Protein AF-A0A2K0UNG7-F1 (afdb_monomer_lite)

pLDDT: mean 83.13, std 13.85, range [42.72, 98.62]

Sequence (167 aa):
MSNRVSKAKKTSTNNRKSLHILVAAFRNPIMPCSNCVRREMEDSCILDPAKSNRYDPCVKSGFSCDGHGLSVAAARKIVDEKRRLEREEEAAEDELIKLQAESTRIHNEMNTQFTKITRLRRQRRQVEVKGLDMIQRGLSSIDELEKAERNEQSAIENAVIDSSFQD

Radius of gyration: 42.77 Å; chains: 1; bounding box: 74×28×133 Å

Organism: Gib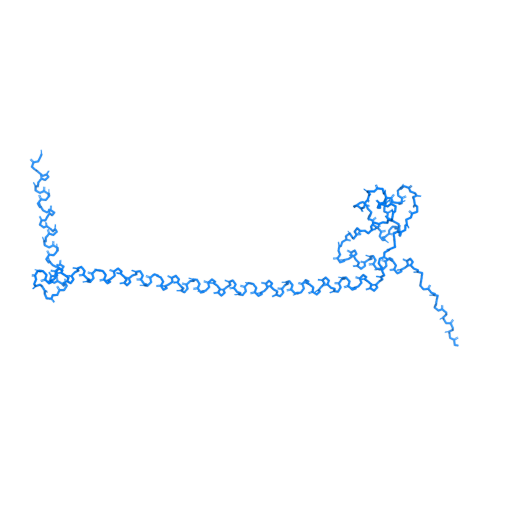berella nygamai (NCBI:txid42673)

Structure (mmCIF, N/CA/C/O backbone):
data_AF-A0A2K0UNG7-F1
#
_entry.id   AF-A0A2K0UNG7-F1
#
loop_
_atom_site.group_PDB
_atom_site.id
_atom_site.type_symbol
_atom_site.label_atom_id
_atom_site.label_alt_id
_atom_site.label_comp_id
_atom_site.label_asym_id
_atom_site.label_entity_id
_atom_site.label_seq_id
_atom_site.pdbx_PDB_ins_code
_atom_site.Cartn_x
_atom_site.Cartn_y
_atom_site.Cartn_z
_atom_site.occupancy
_atom_site.B_iso_or_equiv
_atom_site.auth_seq_id
_atom_site.auth_comp_id
_atom_site.auth_asym_id
_atom_site.auth_atom_id
_atom_site.pdbx_PDB_model_num
ATOM 1 N N . MET A 1 1 ? 7.539 8.021 -65.768 1.00 42.72 1 MET A N 1
ATOM 2 C CA . MET A 1 1 ? 7.593 7.101 -64.610 1.00 42.72 1 MET A CA 1
ATOM 3 C C . MET A 1 1 ? 8.808 7.463 -63.768 1.00 42.72 1 MET A C 1
ATOM 5 O O . MET A 1 1 ? 9.905 7.499 -64.307 1.00 42.72 1 MET A O 1
ATOM 9 N N . SER A 1 2 ? 8.620 7.865 -62.506 1.00 52.53 2 SER A N 1
ATOM 10 C CA . SER A 1 2 ? 9.714 8.373 -61.664 1.00 52.53 2 SER A CA 1
ATOM 11 C C . SER A 1 2 ? 10.423 7.212 -60.962 1.00 52.53 2 SER A C 1
ATOM 13 O O . SER A 1 2 ? 9.947 6.704 -59.950 1.00 52.53 2 SER A O 1
ATOM 15 N N . ASN A 1 3 ? 11.555 6.774 -61.517 1.00 53.50 3 ASN A N 1
ATOM 16 C CA . ASN A 1 3 ? 12.421 5.764 -60.908 1.00 53.50 3 ASN A CA 1
ATOM 17 C C . ASN A 1 3 ? 13.208 6.384 -59.747 1.00 53.50 3 ASN A C 1
ATOM 19 O O . ASN A 1 3 ? 14.378 6.748 -59.878 1.00 53.50 3 ASN A O 1
ATOM 23 N N . ARG A 1 4 ? 12.561 6.530 -58.587 1.00 57.22 4 ARG A N 1
ATOM 24 C CA . ARG A 1 4 ? 13.234 6.969 -57.362 1.00 57.22 4 ARG A CA 1
ATOM 25 C C . ARG A 1 4 ? 13.934 5.780 -56.708 1.00 57.22 4 ARG A C 1
ATOM 27 O O . ARG A 1 4 ? 13.330 5.037 -55.944 1.00 57.22 4 ARG A O 1
ATOM 34 N N . VAL A 1 5 ? 15.226 5.622 -56.984 1.00 61.22 5 VAL A N 1
ATOM 35 C CA . VAL A 1 5 ? 16.072 4.627 -56.309 1.00 61.22 5 VAL A CA 1
ATOM 36 C C . VAL A 1 5 ? 16.265 5.044 -54.848 1.00 61.22 5 VAL A C 1
ATOM 38 O O . VAL A 1 5 ? 16.976 6.004 -54.541 1.00 61.22 5 VAL A O 1
ATOM 41 N N . SER A 1 6 ? 15.622 4.335 -53.921 1.00 64.19 6 SER A N 1
ATOM 42 C CA . SER A 1 6 ? 15.854 4.508 -52.487 1.00 64.19 6 SER A CA 1
ATOM 43 C C . SER A 1 6 ? 17.217 3.923 -52.112 1.00 64.19 6 SER A C 1
ATOM 45 O O . SER A 1 6 ? 17.386 2.707 -52.065 1.00 64.19 6 SER A O 1
ATOM 47 N N . LYS A 1 7 ? 18.198 4.792 -51.840 1.00 66.69 7 LYS A N 1
ATOM 48 C CA . LYS A 1 7 ? 19.519 4.380 -51.339 1.00 66.69 7 LYS A CA 1
ATOM 49 C C . LYS A 1 7 ? 19.374 3.648 -50.000 1.00 66.69 7 LYS A C 1
ATOM 51 O O . LYS A 1 7 ? 18.603 4.076 -49.138 1.00 66.69 7 LYS A O 1
ATOM 56 N N . ALA A 1 8 ? 20.148 2.578 -49.815 1.00 63.84 8 ALA A N 1
ATOM 57 C CA . ALA A 1 8 ? 20.200 1.842 -48.558 1.00 63.84 8 ALA A CA 1
ATOM 58 C C . ALA A 1 8 ? 20.535 2.788 -47.391 1.00 63.84 8 ALA A C 1
ATOM 60 O O . ALA A 1 8 ? 21.440 3.626 -47.479 1.00 63.84 8 ALA A O 1
ATOM 61 N N . LYS A 1 9 ? 19.779 2.684 -46.293 1.00 62.22 9 LYS A N 1
ATOM 62 C CA . LYS A 1 9 ? 20.016 3.500 -45.097 1.00 62.22 9 LYS A CA 1
ATOM 63 C C . LYS A 1 9 ? 21.361 3.105 -44.488 1.00 62.22 9 LYS A C 1
ATOM 65 O O . LYS A 1 9 ? 21.582 1.940 -44.181 1.00 62.22 9 LYS A O 1
ATOM 70 N N . LYS A 1 10 ? 22.242 4.088 -44.286 1.00 69.50 10 LYS A N 1
ATOM 71 C CA . LYS A 1 10 ? 23.550 3.880 -43.650 1.00 69.50 10 LYS A CA 1
ATOM 72 C C . LYS A 1 10 ? 23.363 3.413 -42.202 1.00 69.50 10 LYS A C 1
ATOM 74 O O . LYS A 1 10 ? 22.572 4.009 -41.470 1.00 69.50 10 LYS A O 1
ATOM 79 N N . THR A 1 11 ? 24.149 2.433 -41.762 1.00 66.19 11 THR A N 1
ATOM 80 C CA . THR A 1 11 ? 24.161 1.899 -40.383 1.00 66.19 11 THR A CA 1
ATOM 81 C C . THR A 1 11 ? 24.292 3.006 -39.331 1.00 66.19 11 THR A C 1
ATOM 83 O O . THR A 1 11 ? 23.531 3.049 -38.369 1.00 66.19 11 THR A O 1
ATOM 86 N N . SER A 1 12 ? 25.145 4.002 -39.595 1.00 66.00 12 SER A N 1
ATOM 87 C CA . SER A 1 12 ? 25.306 5.211 -38.769 1.00 66.00 12 SER A CA 1
ATOM 88 C C . SER A 1 12 ? 23.987 5.962 -38.499 1.00 66.00 12 SER A C 1
ATOM 90 O O . SER A 1 12 ? 23.769 6.458 -37.397 1.00 66.00 12 SER A O 1
ATOM 92 N N . THR A 1 13 ? 23.064 6.016 -39.467 1.00 70.88 13 THR A N 1
ATOM 93 C CA . THR A 1 13 ? 21.765 6.687 -39.287 1.00 70.88 13 THR A CA 1
ATOM 94 C C . THR A 1 13 ? 20.836 5.912 -38.353 1.00 70.88 13 THR A C 1
ATOM 96 O O . THR A 1 13 ? 20.084 6.529 -37.600 1.00 70.88 13 THR A O 1
ATOM 99 N N . ASN A 1 14 ? 20.874 4.578 -38.387 1.00 71.06 14 ASN A N 1
ATOM 100 C CA . ASN A 1 14 ? 20.078 3.749 -37.482 1.00 71.06 14 ASN A CA 1
ATOM 101 C C . ASN A 1 14 ? 20.620 3.819 -36.051 1.00 71.06 14 ASN A C 1
ATOM 103 O O . ASN A 1 14 ? 19.826 4.006 -35.134 1.00 71.06 14 ASN A O 1
ATOM 107 N N . ASN A 1 15 ? 21.943 3.790 -35.882 1.00 69.25 15 ASN A N 1
ATOM 108 C CA . ASN A 1 15 ? 22.587 3.907 -34.570 1.00 69.25 15 ASN A CA 1
ATOM 109 C C . ASN A 1 15 ? 22.273 5.254 -33.897 1.00 69.25 15 ASN A C 1
ATOM 111 O O . ASN A 1 15 ? 21.968 5.308 -32.710 1.00 69.25 15 ASN A O 1
ATOM 115 N N . ARG A 1 16 ? 22.248 6.355 -34.662 1.00 70.75 16 ARG A N 1
ATOM 116 C CA . ARG A 1 16 ? 21.844 7.667 -34.127 1.00 70.75 16 ARG A CA 1
ATOM 117 C C . ARG A 1 16 ? 20.385 7.687 -33.656 1.00 70.75 16 ARG A C 1
ATOM 119 O O . ARG A 1 16 ? 20.065 8.312 -32.651 1.00 70.75 16 ARG A O 1
ATOM 126 N N . LYS A 1 17 ? 19.485 7.016 -34.383 1.00 74.06 17 LYS A N 1
ATOM 127 C CA . LYS A 1 17 ? 18.057 6.951 -34.027 1.00 74.06 17 LYS A CA 1
ATOM 128 C C . LYS A 1 17 ? 17.808 6.106 -32.785 1.00 74.06 17 LYS A C 1
ATOM 130 O O . LYS A 1 17 ? 17.010 6.509 -31.948 1.00 74.06 17 LYS A O 1
ATOM 135 N N . SER A 1 18 ? 18.451 4.946 -32.679 1.00 73.62 18 SER A N 1
ATOM 136 C CA . SER A 1 18 ? 18.320 4.084 -31.503 1.00 73.62 18 SER A CA 1
ATOM 137 C C . SER A 1 18 ? 18.864 4.768 -30.257 1.00 73.62 18 SER A C 1
ATOM 139 O O . SER A 1 18 ? 18.192 4.766 -29.230 1.00 73.62 18 SER A O 1
ATOM 141 N N . LEU A 1 19 ? 20.007 5.447 -30.373 1.00 73.12 19 LEU A N 1
ATOM 142 C CA . LEU A 1 19 ? 20.547 6.239 -29.278 1.00 73.12 19 LEU A CA 1
ATOM 143 C C . LEU A 1 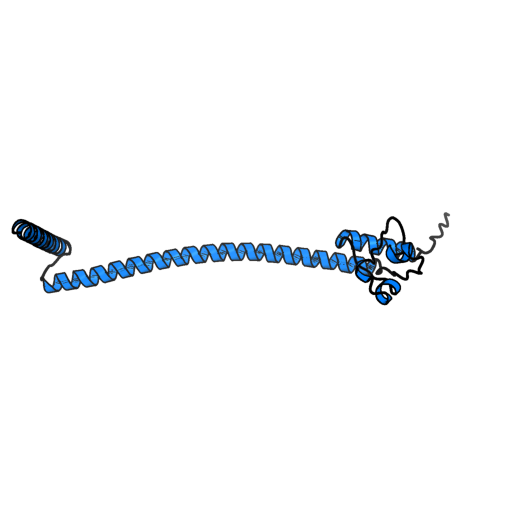19 ? 19.591 7.354 -28.852 1.00 73.12 19 LEU A C 1
ATOM 145 O O . LEU A 1 19 ? 19.327 7.483 -27.668 1.00 73.12 19 LEU A O 1
ATOM 149 N N . HIS A 1 20 ? 19.035 8.129 -29.789 1.00 74.50 20 HIS A N 1
ATOM 150 C CA . HIS A 1 20 ? 18.083 9.189 -29.442 1.00 74.50 20 HIS A CA 1
ATOM 151 C C . HIS A 1 20 ? 16.858 8.644 -28.689 1.00 74.50 20 HIS A C 1
ATOM 153 O O . HIS A 1 20 ? 16.361 9.291 -27.773 1.00 74.50 20 HIS A O 1
ATOM 159 N N . ILE A 1 21 ? 16.361 7.460 -29.063 1.00 78.75 21 ILE A N 1
ATOM 160 C CA . ILE A 1 21 ? 15.249 6.798 -28.362 1.00 78.75 21 ILE A CA 1
ATOM 161 C C . ILE A 1 21 ? 15.639 6.484 -26.913 1.00 78.75 21 ILE A C 1
ATOM 163 O O . ILE A 1 21 ? 14.874 6.776 -25.998 1.00 78.75 21 ILE A O 1
ATOM 167 N N . LEU A 1 22 ? 16.836 5.934 -26.704 1.00 77.56 22 LEU A N 1
ATOM 168 C CA . LEU A 1 22 ? 17.326 5.584 -25.372 1.00 77.56 22 LEU A CA 1
ATOM 169 C C . LEU A 1 22 ? 17.653 6.821 -24.535 1.00 77.56 22 LEU A C 1
ATOM 171 O O . LEU A 1 22 ? 17.275 6.872 -23.377 1.00 77.56 22 LEU A O 1
ATOM 175 N N . VAL A 1 23 ? 18.283 7.842 -25.115 1.00 75.69 23 VAL A N 1
ATOM 176 C CA . VAL A 1 23 ? 18.572 9.120 -24.447 1.00 75.69 23 VAL A CA 1
ATOM 177 C C . VAL A 1 23 ? 17.283 9.800 -23.996 1.00 75.69 23 VAL A C 1
ATOM 179 O O . VAL A 1 23 ? 17.170 10.233 -22.858 1.00 75.69 23 VAL A O 1
ATOM 182 N N . ALA A 1 24 ? 16.259 9.838 -24.849 1.00 78.25 24 ALA A N 1
ATOM 183 C CA . ALA A 1 24 ? 14.974 10.416 -24.468 1.00 78.25 24 ALA A CA 1
ATOM 184 C C . ALA A 1 24 ? 14.297 9.652 -23.312 1.00 78.25 24 ALA A C 1
ATOM 186 O O . ALA A 1 24 ? 13.620 10.266 -22.493 1.00 78.25 24 ALA A O 1
ATOM 187 N N . ALA A 1 25 ? 14.477 8.330 -23.233 1.00 81.06 25 ALA A N 1
ATOM 188 C CA . ALA A 1 25 ? 13.821 7.487 -22.231 1.00 81.06 25 ALA A CA 1
ATOM 189 C C . ALA A 1 25 ? 14.616 7.305 -20.921 1.00 81.06 25 ALA A C 1
ATOM 191 O O . ALA A 1 25 ? 14.011 7.167 -19.856 1.00 81.06 25 ALA A O 1
ATOM 192 N N . PHE A 1 26 ? 15.949 7.299 -21.004 1.00 77.50 26 PHE A N 1
ATOM 193 C CA . PHE A 1 26 ? 16.896 6.969 -19.928 1.00 77.50 26 PHE A CA 1
ATOM 194 C C . PHE A 1 26 ? 17.910 8.092 -19.646 1.00 77.50 26 PHE A C 1
ATOM 196 O O . PHE A 1 26 ? 18.817 7.920 -18.836 1.00 77.50 26 PHE A O 1
ATOM 203 N N . ARG A 1 27 ? 17.767 9.255 -20.294 1.00 71.88 27 ARG A N 1
ATOM 204 C CA . ARG A 1 27 ? 18.696 10.399 -20.260 1.00 71.88 27 ARG A CA 1
ATOM 205 C C . ARG A 1 27 ? 20.055 10.091 -20.886 1.00 71.88 27 ARG A C 1
ATOM 207 O O . ARG A 1 27 ? 20.230 10.305 -22.075 1.00 71.88 27 ARG A O 1
ATOM 214 N N . ASN A 1 28 ? 21.014 9.583 -20.121 1.00 64.69 28 ASN A N 1
ATOM 215 C CA . ASN A 1 28 ? 22.380 9.346 -20.589 1.00 64.69 28 ASN A CA 1
ATOM 216 C C . ASN A 1 28 ? 22.682 7.846 -20.536 1.00 64.69 28 ASN A C 1
ATOM 218 O O . ASN A 1 28 ? 23.264 7.386 -19.558 1.00 64.69 28 ASN A O 1
ATOM 222 N N . PRO A 1 29 ? 22.276 7.061 -21.548 1.00 60.53 29 PRO A N 1
ATOM 223 C CA . PRO A 1 29 ? 22.622 5.653 -21.591 1.00 60.53 29 PRO A CA 1
ATOM 224 C C . PRO A 1 29 ? 24.145 5.520 -21.721 1.00 60.53 29 PRO A C 1
ATOM 226 O O . PRO A 1 29 ? 24.719 5.853 -22.762 1.00 60.53 29 PRO A O 1
ATOM 229 N N . ILE A 1 30 ? 24.788 5.041 -20.653 1.00 62.38 30 ILE A N 1
ATOM 230 C CA . ILE A 1 30 ? 26.185 4.608 -20.670 1.00 62.38 30 ILE A CA 1
ATOM 231 C C . ILE A 1 30 ? 26.237 3.379 -21.576 1.00 62.38 30 ILE A C 1
ATOM 233 O O . ILE A 1 30 ? 25.626 2.351 -21.299 1.00 62.38 30 ILE A O 1
ATOM 237 N N . MET A 1 31 ? 26.903 3.515 -22.714 1.00 67.62 31 MET A N 1
ATOM 238 C CA . MET A 1 31 ? 27.027 2.455 -23.712 1.00 67.62 31 MET A CA 1
ATOM 239 C C . MET A 1 31 ? 28.509 2.364 -24.059 1.00 67.62 31 MET A C 1
ATOM 241 O O . MET A 1 31 ? 28.943 2.966 -25.037 1.00 67.62 31 MET A O 1
ATOM 245 N N . PRO A 1 32 ? 29.330 1.704 -23.233 1.00 70.06 32 PRO A N 1
ATOM 246 C CA . PRO A 1 32 ? 30.762 1.852 -23.349 1.00 70.06 32 PRO A CA 1
ATOM 247 C C . PRO A 1 32 ? 31.257 1.170 -24.629 1.00 70.06 32 PRO A C 1
ATOM 249 O O . PRO A 1 32 ? 30.984 -0.001 -24.884 1.00 70.06 32 PRO A O 1
ATOM 252 N N . CYS A 1 33 ? 31.973 1.913 -25.475 1.00 78.00 33 CYS A N 1
ATOM 253 C CA . CYS A 1 33 ? 32.684 1.304 -26.600 1.00 78.00 33 CYS A CA 1
ATOM 254 C C . CYS A 1 33 ? 33.840 0.441 -26.082 1.00 78.00 33 CYS A C 1
ATOM 256 O O . CYS A 1 33 ? 34.346 0.677 -24.980 1.00 78.00 33 CYS A O 1
ATOM 258 N N . SER A 1 34 ? 34.320 -0.519 -26.873 1.00 80.38 34 SER A N 1
ATOM 259 C CA . SER A 1 34 ? 35.342 -1.464 -26.409 1.00 80.38 34 SER A CA 1
ATOM 260 C C . SER A 1 34 ? 36.644 -0.774 -25.993 1.00 80.38 34 SER A C 1
ATOM 262 O O . SER A 1 34 ? 37.354 -1.275 -25.124 1.00 80.38 34 SER A O 1
ATOM 264 N N . ASN A 1 35 ? 36.939 0.407 -26.543 1.00 82.56 35 ASN A N 1
ATOM 265 C CA . ASN A 1 35 ? 38.075 1.222 -26.108 1.00 82.56 35 ASN A CA 1
ATOM 266 C C . ASN A 1 35 ? 37.878 1.874 -24.733 1.00 82.56 35 ASN A C 1
ATOM 268 O O . ASN A 1 35 ? 38.850 1.997 -23.991 1.00 82.56 35 ASN A O 1
ATOM 272 N N . CYS A 1 36 ? 36.660 2.292 -24.388 1.00 83.69 36 CYS A N 1
ATOM 273 C CA . CYS A 1 36 ? 36.367 2.831 -23.061 1.00 83.69 36 CYS A CA 1
ATOM 274 C C . CYS A 1 36 ? 36.301 1.721 -22.010 1.00 83.69 36 CYS A C 1
ATOM 276 O O . CYS A 1 36 ? 36.839 1.924 -20.930 1.00 83.69 36 CYS A O 1
ATOM 278 N N . VAL A 1 37 ? 35.763 0.545 -22.356 1.00 82.69 37 VAL A N 1
ATOM 279 C CA . VAL A 1 37 ? 35.809 -0.661 -21.503 1.00 82.69 37 VAL A CA 1
A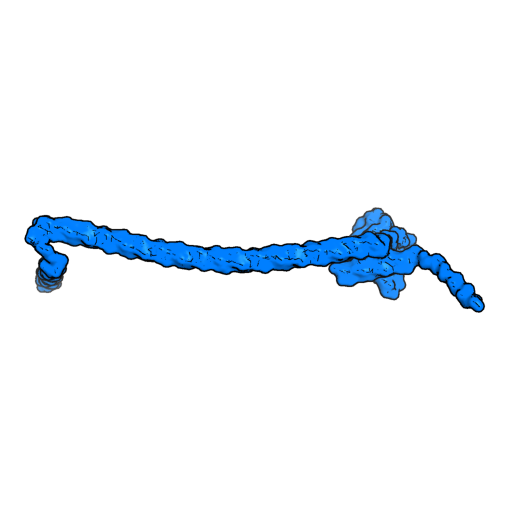TOM 280 C C . VAL A 1 37 ? 37.254 -1.055 -21.204 1.00 82.69 37 VAL A C 1
ATOM 282 O O . VAL A 1 37 ? 37.663 -1.130 -20.053 1.00 82.69 37 VAL A O 1
ATOM 285 N N . ARG A 1 38 ? 38.086 -1.219 -22.245 1.00 84.62 38 ARG A N 1
ATOM 286 C CA . ARG A 1 38 ? 39.498 -1.622 -22.093 1.00 84.62 38 ARG A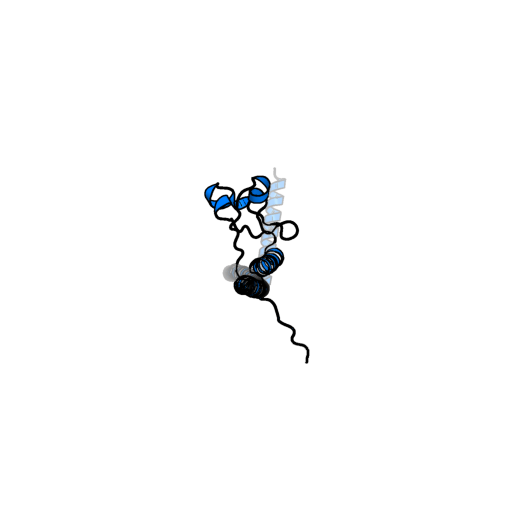 CA 1
ATOM 287 C C . ARG A 1 38 ? 40.311 -0.668 -21.212 1.00 84.62 38 ARG A C 1
ATOM 289 O O . ARG A 1 38 ? 41.334 -1.065 -20.670 1.00 84.62 38 ARG A O 1
ATOM 296 N N . ARG A 1 39 ? 39.911 0.600 -21.149 1.00 83.69 39 ARG A N 1
ATOM 297 C CA . ARG A 1 39 ? 40.621 1.652 -20.417 1.00 83.69 39 ARG A CA 1
ATOM 298 C C . ARG A 1 39 ? 39.951 2.010 -19.093 1.00 83.69 39 ARG A C 1
ATOM 300 O O . ARG A 1 39 ? 40.355 3.006 -18.509 1.00 83.69 39 ARG A O 1
ATOM 307 N N . GLU A 1 40 ? 38.938 1.253 -18.666 1.00 83.06 40 GLU A N 1
ATOM 308 C CA . GLU A 1 40 ? 38.208 1.489 -17.411 1.00 83.06 40 GLU A CA 1
ATOM 309 C C . GLU A 1 40 ? 37.577 2.897 -17.346 1.00 83.06 40 GLU A C 1
ATOM 311 O O . GLU A 1 40 ? 37.522 3.548 -16.311 1.00 83.06 40 GLU A O 1
ATOM 316 N N . MET A 1 41 ? 37.100 3.396 -18.492 1.00 80.19 41 MET A N 1
ATOM 317 C CA . MET A 1 41 ? 36.498 4.728 -18.655 1.00 80.19 41 MET A CA 1
ATOM 318 C C . MET A 1 41 ? 35.009 4.650 -19.026 1.00 80.19 41 MET A C 1
ATOM 320 O O . MET A 1 41 ? 34.493 5.506 -19.751 1.00 80.19 41 MET A O 1
ATOM 324 N N . GLU A 1 42 ? 34.321 3.604 -18.578 1.00 77.31 42 GLU A N 1
ATOM 325 C CA . GLU A 1 42 ? 32.950 3.267 -18.978 1.00 77.31 42 GLU A CA 1
ATOM 326 C C . GLU A 1 42 ? 31.950 4.365 -18.611 1.00 77.31 42 GLU A C 1
ATOM 328 O O . GLU A 1 42 ? 31.219 4.830 -19.485 1.00 77.31 42 GLU A O 1
ATOM 333 N N . ASP A 1 43 ? 32.016 4.878 -17.383 1.00 74.62 43 ASP A N 1
ATOM 334 C CA . ASP A 1 43 ? 31.112 5.921 -16.872 1.00 74.62 43 ASP A CA 1
ATOM 335 C C . ASP A 1 43 ? 31.248 7.262 -17.606 1.00 74.62 43 ASP A C 1
ATOM 337 O O . ASP A 1 43 ? 30.317 8.064 -17.669 1.00 74.62 43 ASP A O 1
ATOM 341 N N . SER A 1 44 ? 32.413 7.504 -18.210 1.00 74.38 44 SER A N 1
ATOM 342 C CA . SER A 1 44 ? 32.679 8.692 -19.029 1.00 74.38 44 SER A CA 1
ATOM 343 C C . SER A 1 44 ? 32.348 8.486 -20.510 1.00 74.38 44 SER A C 1
ATOM 345 O O . SER A 1 44 ? 32.410 9.429 -21.304 1.00 74.38 44 SER A O 1
ATOM 347 N N . CYS A 1 45 ? 31.985 7.261 -20.908 1.00 75.69 45 CYS A N 1
ATOM 348 C CA . CYS A 1 45 ? 31.647 6.893 -22.275 1.00 75.69 45 CYS A CA 1
ATOM 349 C C . CYS A 1 45 ? 30.227 7.363 -22.621 1.00 75.69 45 CYS A C 1
ATOM 351 O O . CYS A 1 45 ? 29.294 6.581 -22.812 1.00 75.69 45 CYS A O 1
ATOM 353 N N . ILE A 1 46 ? 30.075 8.686 -22.718 1.00 72.25 46 ILE A N 1
ATOM 354 C CA . ILE A 1 46 ? 28.824 9.366 -23.057 1.00 72.25 46 ILE A CA 1
ATOM 355 C C . ILE A 1 46 ? 28.866 9.806 -24.522 1.00 72.25 46 ILE A C 1
ATOM 357 O O . ILE A 1 46 ? 29.830 10.420 -24.992 1.00 72.25 46 ILE A O 1
ATOM 361 N N . LEU A 1 47 ? 27.841 9.410 -25.277 1.00 68.81 47 LEU A N 1
ATOM 362 C CA . LEU A 1 47 ? 27.694 9.764 -26.684 1.00 68.81 47 LEU A CA 1
ATOM 363 C C . LEU A 1 47 ? 26.852 11.028 -26.769 1.00 68.81 47 LEU A C 1
ATOM 365 O O . LEU A 1 47 ? 25.719 11.036 -26.298 1.00 68.81 47 LEU A O 1
ATOM 369 N N . ASP A 1 48 ? 27.390 12.070 -27.397 1.00 66.62 48 ASP A N 1
ATOM 370 C CA . ASP A 1 48 ? 26.634 13.271 -27.746 1.00 66.62 48 ASP A CA 1
ATOM 371 C C . ASP A 1 48 ? 26.098 13.129 -29.186 1.00 66.62 48 ASP A C 1
ATOM 373 O O . ASP A 1 48 ? 26.835 13.405 -30.144 1.00 66.62 48 ASP A O 1
ATOM 377 N N . PRO A 1 49 ? 24.827 12.712 -29.380 1.00 59.66 49 PRO A N 1
ATOM 378 C CA . PRO A 1 49 ? 24.247 12.531 -30.710 1.00 59.66 49 PRO A CA 1
ATOM 379 C C . PRO A 1 49 ? 24.207 13.802 -31.562 1.00 59.66 49 PRO A C 1
ATOM 381 O O . PRO A 1 49 ? 24.029 13.690 -32.779 1.00 59.66 49 PRO A O 1
ATOM 384 N N . ALA A 1 50 ? 24.326 14.989 -30.956 1.00 60.91 50 ALA A N 1
ATOM 385 C CA . ALA A 1 50 ? 24.327 16.253 -31.681 1.00 60.91 50 ALA A CA 1
ATOM 386 C C . ALA A 1 50 ? 25.700 16.564 -32.294 1.00 60.91 50 ALA A C 1
ATOM 388 O O . ALA A 1 50 ? 25.762 17.209 -33.340 1.00 60.91 50 ALA A O 1
ATOM 389 N N . LYS A 1 51 ? 26.794 16.087 -31.683 1.00 62.75 51 LYS A N 1
ATOM 390 C CA . LYS A 1 51 ? 28.167 16.434 -32.090 1.00 62.75 51 LYS A CA 1
ATOM 391 C C . LYS A 1 51 ? 28.903 15.326 -32.841 1.00 62.75 51 LYS A C 1
ATOM 393 O O . LYS A 1 51 ? 29.696 15.628 -33.730 1.00 62.75 51 LYS A O 1
ATOM 398 N N . SER A 1 52 ? 28.695 14.051 -32.499 1.00 63.59 52 SER A N 1
ATOM 399 C CA . SER A 1 52 ? 29.501 12.952 -33.049 1.00 63.59 52 SER A CA 1
ATOM 400 C C . SER A 1 52 ? 28.807 11.593 -32.921 1.00 63.59 52 SER A C 1
ATOM 402 O O . SER A 1 52 ? 28.064 11.339 -31.984 1.00 63.59 52 SER A O 1
ATOM 404 N N . ASN A 1 53 ? 29.115 10.665 -33.835 1.00 62.84 53 ASN A N 1
ATOM 405 C CA . ASN A 1 53 ? 28.778 9.240 -33.668 1.00 62.84 53 ASN A CA 1
ATOM 406 C C . ASN A 1 53 ? 29.829 8.484 -32.826 1.00 62.84 53 ASN A C 1
ATOM 408 O O . ASN A 1 53 ? 29.821 7.257 -32.791 1.00 62.84 53 ASN A O 1
ATOM 412 N N . ARG A 1 54 ? 30.770 9.207 -32.211 1.00 67.88 54 ARG A N 1
ATOM 413 C CA . ARG A 1 54 ? 31.827 8.686 -31.338 1.00 67.88 54 ARG A CA 1
ATOM 414 C C . ARG A 1 54 ? 31.671 9.281 -29.942 1.00 67.88 54 ARG A C 1
ATOM 416 O O . ARG A 1 54 ? 31.359 10.466 -29.839 1.00 67.88 54 ARG A O 1
ATOM 423 N N . TYR A 1 55 ? 31.931 8.479 -28.914 1.00 74.25 55 TYR A N 1
ATOM 424 C CA . TYR A 1 55 ? 31.888 8.900 -27.512 1.00 74.25 55 TYR A CA 1
ATOM 425 C C . TYR A 1 55 ? 32.904 10.006 -27.210 1.00 74.25 55 TYR A C 1
ATOM 427 O O . TYR A 1 55 ? 33.990 10.021 -27.798 1.00 74.25 55 TYR A O 1
ATOM 435 N N . ASP A 1 56 ? 32.562 10.909 -26.288 1.00 70.81 56 ASP A N 1
ATOM 436 C CA . ASP A 1 56 ? 33.377 12.087 -25.949 1.00 70.81 56 ASP A CA 1
ATOM 437 C C . ASP A 1 56 ? 34.840 11.743 -25.579 1.00 70.81 56 ASP A C 1
ATOM 439 O O . ASP A 1 56 ? 35.744 12.357 -26.158 1.00 70.81 56 ASP A O 1
ATOM 443 N N . PRO A 1 57 ? 35.131 10.702 -24.766 1.00 74.31 57 PRO A N 1
ATOM 444 C CA . PRO A 1 57 ? 36.511 10.294 -24.490 1.00 74.31 57 PRO A CA 1
ATOM 445 C C . PRO A 1 57 ? 37.274 9.867 -25.750 1.00 74.31 57 PRO A C 1
ATOM 447 O O . PRO A 1 57 ? 38.423 10.249 -25.954 1.00 74.31 57 PRO A O 1
ATOM 450 N N . CYS A 1 58 ? 36.633 9.120 -26.654 1.00 77.50 58 CYS A N 1
ATOM 451 C CA . CYS A 1 58 ? 37.269 8.683 -27.897 1.00 77.50 58 CYS A CA 1
ATOM 452 C C . CYS A 1 58 ? 37.525 9.844 -28.861 1.00 77.50 58 CYS A C 1
ATOM 454 O O . CYS A 1 58 ? 38.524 9.824 -29.579 1.00 77.50 58 CYS A O 1
ATOM 456 N N . VAL A 1 59 ? 36.638 10.846 -28.888 1.00 74.75 59 VAL A N 1
ATOM 457 C CA . VAL A 1 59 ? 36.831 12.064 -29.685 1.00 74.75 59 VAL A CA 1
ATOM 458 C C . VAL A 1 59 ? 38.015 12.863 -29.148 1.00 74.75 59 VAL A C 1
ATOM 460 O O . VAL A 1 59 ? 38.898 13.206 -29.931 1.00 74.75 59 VAL A O 1
ATOM 463 N N . LYS A 1 60 ? 38.069 13.103 -27.831 1.00 76.25 60 LYS A N 1
ATOM 464 C CA . LYS A 1 60 ? 39.153 13.853 -27.175 1.00 76.25 60 LYS A CA 1
ATOM 465 C C . LYS A 1 60 ? 40.516 13.189 -27.342 1.00 76.25 60 LYS A C 1
ATOM 467 O O . LYS A 1 60 ? 41.504 13.877 -27.568 1.00 76.25 60 LYS A O 1
ATOM 472 N N . SER A 1 61 ? 40.571 11.863 -27.260 1.00 78.75 61 SER A N 1
ATOM 473 C CA . SER A 1 61 ? 41.827 11.116 -27.358 1.00 78.75 61 SER A CA 1
ATOM 474 C C . SER A 1 61 ? 42.192 10.671 -28.780 1.00 78.75 61 SER A C 1
ATOM 476 O O . SER A 1 61 ? 43.219 10.024 -28.966 1.00 78.75 61 SER A O 1
ATOM 478 N N . GLY A 1 62 ? 41.368 10.979 -29.789 1.00 74.56 62 GLY A N 1
ATOM 479 C CA . GLY A 1 62 ? 41.651 10.647 -31.190 1.00 74.56 62 GLY A CA 1
ATOM 480 C C . GLY A 1 62 ? 41.597 9.151 -31.529 1.00 74.56 62 GLY A C 1
ATOM 481 O O . GLY A 1 62 ? 42.135 8.739 -32.555 1.00 74.56 62 GLY A O 1
ATOM 482 N N . PHE A 1 63 ? 40.948 8.327 -30.703 1.00 78.06 63 PHE A N 1
ATOM 483 C CA . PHE A 1 63 ? 40.876 6.879 -30.913 1.00 78.06 63 PHE A CA 1
ATOM 484 C C . PHE A 1 63 ? 39.724 6.466 -31.839 1.00 78.06 63 PHE A C 1
ATOM 486 O O . PHE A 1 63 ? 38.724 7.176 -32.012 1.00 78.06 63 PHE A O 1
ATOM 493 N N . SER A 1 64 ? 39.844 5.266 -32.417 1.00 71.81 64 SER A N 1
ATOM 494 C CA . SER A 1 64 ? 38.709 4.595 -33.048 1.00 71.81 64 SER A CA 1
ATOM 495 C C . SER A 1 64 ? 37.637 4.311 -31.993 1.00 71.81 64 SER A C 1
ATOM 497 O O . SER A 1 64 ? 37.929 3.964 -30.851 1.00 71.81 64 SER A O 1
ATOM 499 N N . CYS A 1 65 ? 36.378 4.512 -32.360 1.00 75.81 65 CYS A N 1
ATOM 500 C CA . CYS A 1 65 ? 35.245 4.294 -31.475 1.00 75.81 65 CYS A CA 1
ATOM 501 C C . CYS A 1 65 ? 34.308 3.316 -32.164 1.00 75.81 65 CYS A C 1
ATOM 503 O O . CYS A 1 65 ? 33.684 3.647 -33.172 1.00 75.81 65 CYS A O 1
ATOM 505 N N . ASP A 1 66 ? 34.219 2.122 -31.601 1.00 72.88 66 ASP A N 1
ATOM 506 C CA . ASP A 1 66 ? 33.339 1.039 -32.022 1.00 72.88 66 ASP A CA 1
ATOM 507 C C . ASP A 1 66 ? 32.074 0.979 -31.167 1.00 72.88 66 ASP A C 1
ATOM 509 O O . ASP A 1 66 ? 31.451 -0.066 -31.027 1.00 72.88 66 ASP A O 1
ATOM 513 N N . GLY A 1 67 ? 31.659 2.127 -30.644 1.00 67.44 67 GLY A N 1
ATOM 514 C CA . GLY A 1 67 ? 30.359 2.347 -30.042 1.00 67.44 67 GLY A CA 1
ATOM 515 C C . GLY A 1 67 ? 29.193 1.998 -30.956 1.00 67.44 67 GLY A C 1
ATOM 516 O O . GLY A 1 67 ? 28.595 2.884 -31.566 1.00 67.44 67 GLY A O 1
ATOM 517 N N . HIS A 1 68 ? 28.878 0.718 -31.105 1.00 61.50 68 HIS A N 1
ATOM 518 C CA . HIS A 1 68 ? 27.748 0.268 -31.897 1.00 61.50 68 HIS A CA 1
ATOM 519 C C . HIS A 1 68 ? 26.528 0.328 -30.985 1.00 61.50 68 HIS A C 1
ATOM 521 O O . HIS A 1 68 ? 26.297 -0.550 -30.160 1.00 61.50 68 HIS A O 1
ATOM 527 N N . GLY A 1 69 ? 25.764 1.414 -31.106 1.00 62.19 69 GLY A N 1
ATOM 528 C CA . GLY A 1 69 ? 24.477 1.529 -30.431 1.00 62.19 69 GLY A CA 1
ATOM 529 C C . GLY A 1 69 ? 23.562 0.355 -30.793 1.00 62.19 69 GLY A C 1
ATOM 530 O O . GLY A 1 69 ? 23.624 -0.174 -31.905 1.00 62.19 69 GLY A O 1
ATOM 531 N N . LEU A 1 70 ? 22.697 -0.030 -29.852 1.00 66.81 70 LEU A N 1
ATOM 532 C CA . LEU A 1 70 ? 21.631 -1.015 -30.052 1.00 66.81 70 LEU A CA 1
ATOM 533 C C . LEU A 1 70 ? 20.875 -0.772 -31.368 1.00 66.81 70 LEU A C 1
ATOM 535 O O . LEU A 1 70 ? 20.774 0.361 -31.846 1.00 66.81 70 LEU A O 1
ATOM 539 N N . SER A 1 71 ? 20.276 -1.813 -31.949 1.00 78.69 71 SER A N 1
ATOM 540 C CA . SER A 1 71 ? 19.394 -1.611 -33.103 1.00 78.69 71 SER A CA 1
ATOM 541 C C . SER A 1 71 ? 18.192 -0.735 -32.719 1.00 78.69 71 SER A C 1
ATOM 543 O O . SER A 1 71 ? 17.756 -0.718 -31.568 1.00 78.69 71 SER A O 1
ATOM 545 N N . VAL A 1 72 ? 17.604 -0.020 -33.685 1.00 74.81 72 VAL A N 1
ATOM 546 C CA . VAL A 1 72 ? 16.388 0.788 -33.442 1.00 74.81 72 VAL A CA 1
ATOM 547 C C . VAL A 1 72 ? 15.251 -0.070 -32.883 1.00 74.81 72 VAL A C 1
ATOM 549 O O . VAL A 1 72 ? 14.496 0.396 -32.037 1.00 74.81 72 VAL A O 1
ATOM 552 N N . ALA A 1 73 ? 15.142 -1.322 -33.332 1.00 82.81 73 ALA A N 1
ATOM 553 C CA . ALA A 1 73 ? 14.149 -2.260 -32.825 1.00 82.81 73 ALA A CA 1
ATOM 554 C C . ALA A 1 73 ? 14.429 -2.656 -31.367 1.00 82.81 73 ALA A C 1
ATOM 556 O O . ALA A 1 73 ? 13.508 -2.653 -30.558 1.00 82.81 73 ALA A O 1
ATOM 557 N N . ALA A 1 74 ? 15.688 -2.939 -31.015 1.00 83.12 74 ALA A N 1
ATOM 558 C CA . ALA A 1 74 ? 16.075 -3.254 -29.641 1.00 83.12 74 ALA A CA 1
ATOM 559 C C . ALA A 1 74 ? 15.854 -2.060 -28.698 1.00 83.12 74 ALA A C 1
ATOM 561 O O . ALA A 1 74 ? 15.263 -2.223 -27.638 1.00 83.12 74 ALA A O 1
ATOM 562 N N . ALA A 1 75 ? 16.232 -0.848 -29.121 1.00 82.25 75 ALA A N 1
ATOM 563 C CA . ALA A 1 75 ? 15.992 0.371 -28.351 1.00 82.25 75 ALA A CA 1
ATOM 564 C C . ALA A 1 75 ? 14.498 0.612 -28.081 1.00 82.25 75 ALA A C 1
ATOM 566 O O . ALA A 1 75 ? 14.128 0.961 -26.966 1.00 82.25 75 ALA A O 1
ATOM 567 N N . ARG A 1 76 ? 13.629 0.387 -29.078 1.00 87.25 76 ARG A N 1
ATOM 568 C CA . ARG A 1 76 ? 12.172 0.499 -28.898 1.00 87.25 76 ARG A CA 1
ATOM 569 C C . ARG A 1 76 ? 11.640 -0.517 -27.898 1.00 87.25 76 ARG A C 1
ATOM 571 O O . ARG A 1 76 ? 10.949 -0.109 -26.981 1.00 87.25 76 ARG A O 1
ATOM 578 N N . LYS A 1 77 ? 12.037 -1.789 -28.015 1.00 93.62 77 LYS A N 1
ATOM 579 C CA . LYS A 1 77 ? 11.620 -2.840 -27.072 1.00 93.62 77 LYS A CA 1
ATOM 580 C C . LYS A 1 77 ? 11.942 -2.480 -25.622 1.00 93.62 77 LYS A C 1
ATOM 582 O O . LYS A 1 77 ? 11.094 -2.657 -24.763 1.00 93.62 77 LYS A O 1
ATOM 587 N N . ILE A 1 78 ? 13.137 -1.944 -25.365 1.00 89.19 78 ILE A N 1
ATOM 588 C CA . ILE A 1 78 ? 13.544 -1.525 -24.017 1.00 89.19 78 ILE A CA 1
ATOM 589 C C . ILE A 1 78 ? 12.656 -0.381 -23.503 1.00 89.19 78 ILE A C 1
ATOM 591 O O . ILE A 1 78 ? 12.223 -0.406 -22.357 1.00 89.19 78 ILE A O 1
ATOM 595 N N . VAL A 1 79 ? 12.362 0.619 -24.340 1.00 90.94 79 VAL A N 1
ATOM 596 C CA . VAL A 1 79 ? 11.493 1.744 -23.952 1.00 90.94 79 VAL A CA 1
ATOM 597 C C . VAL A 1 79 ? 10.044 1.305 -23.746 1.00 90.94 79 VAL A C 1
ATOM 599 O O . VAL A 1 79 ? 9.397 1.766 -22.809 1.00 90.94 79 VAL A O 1
ATOM 602 N N . ASP A 1 80 ? 9.534 0.423 -24.600 1.00 95.25 80 ASP A N 1
ATOM 603 C CA . ASP A 1 80 ? 8.177 -0.110 -24.488 1.00 95.25 80 ASP A CA 1
ATOM 604 C C . ASP A 1 80 ? 8.026 -0.941 -23.209 1.00 95.25 80 ASP A C 1
ATOM 606 O O . ASP A 1 80 ? 7.034 -0.796 -22.497 1.00 95.25 80 ASP A O 1
ATOM 610 N N . GLU A 1 81 ? 9.042 -1.740 -22.874 1.00 96.12 81 GLU A N 1
ATOM 611 C CA . GLU A 1 81 ? 9.081 -2.507 -21.632 1.00 96.12 81 GLU A CA 1
ATOM 612 C C . GLU A 1 81 ? 9.165 -1.600 -20.402 1.00 96.12 81 GLU A C 1
ATOM 614 O O . GLU A 1 81 ? 8.399 -1.781 -19.460 1.00 96.12 81 GLU A O 1
ATOM 619 N N . LYS A 1 82 ? 10.006 -0.557 -20.432 1.00 94.19 82 LYS A N 1
ATOM 620 C CA . LYS A 1 82 ? 10.058 0.453 -19.364 1.00 94.19 82 LYS A CA 1
ATOM 621 C C . LYS A 1 82 ? 8.678 1.068 -19.115 1.00 94.19 82 LYS A C 1
ATOM 623 O O . LYS A 1 82 ? 8.223 1.111 -17.984 1.00 94.19 82 LYS A O 1
ATOM 628 N N . ARG A 1 83 ? 7.978 1.472 -20.179 1.00 95.88 83 ARG A N 1
ATOM 629 C CA . ARG A 1 83 ? 6.621 2.042 -20.092 1.00 95.88 83 ARG A CA 1
ATOM 630 C C . ARG A 1 83 ? 5.564 1.041 -19.639 1.00 95.88 83 ARG A C 1
ATOM 632 O O . ARG A 1 83 ? 4.501 1.441 -19.172 1.00 95.88 83 ARG A O 1
ATOM 639 N N . ARG A 1 84 ? 5.766 -0.253 -19.890 1.00 97.94 84 ARG A N 1
ATOM 640 C CA . ARG A 1 84 ? 4.898 -1.307 -19.353 1.00 97.94 84 ARG A CA 1
ATOM 641 C C . ARG A 1 84 ? 5.085 -1.392 -17.842 1.00 97.94 84 ARG A C 1
ATOM 643 O O . ARG A 1 84 ? 4.093 -1.315 -17.132 1.00 97.94 84 ARG A O 1
ATOM 650 N N . LEU A 1 85 ? 6.336 -1.458 -17.389 1.00 97.88 85 LEU A N 1
ATOM 651 C CA . LEU A 1 85 ? 6.684 -1.512 -15.971 1.00 97.88 85 LEU A CA 1
ATOM 652 C C . LEU A 1 85 ? 6.232 -0.259 -15.215 1.00 97.88 85 LEU A C 1
ATOM 654 O O . LEU A 1 85 ? 5.586 -0.407 -14.193 1.00 97.88 85 LEU A O 1
ATOM 658 N N . GLU A 1 86 ? 6.463 0.945 -15.751 1.00 9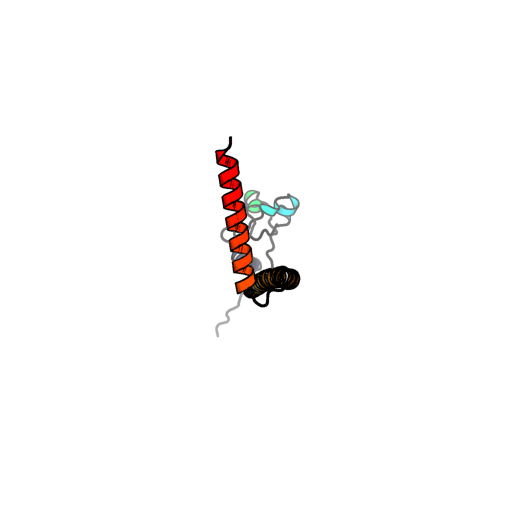6.88 86 GLU A N 1
ATOM 659 C CA . GLU A 1 86 ? 6.005 2.210 -15.140 1.00 96.88 86 GLU A CA 1
ATOM 660 C C . GLU A 1 86 ? 4.479 2.213 -14.907 1.00 96.88 86 GLU A C 1
ATOM 662 O O . GLU A 1 86 ? 4.009 2.679 -13.878 1.00 96.88 86 GLU A O 1
ATOM 667 N N . ARG A 1 87 ? 3.690 1.641 -15.830 1.00 98.06 87 ARG A N 1
ATOM 668 C CA . ARG A 1 87 ? 2.228 1.525 -15.668 1.00 98.06 87 ARG A CA 1
ATOM 669 C C . ARG A 1 87 ? 1.815 0.461 -14.655 1.00 98.06 87 ARG A C 1
ATOM 671 O O . ARG A 1 87 ? 0.789 0.609 -14.003 1.00 98.06 87 ARG A O 1
ATOM 678 N N . GLU A 1 88 ? 2.556 -0.639 -14.580 1.00 98.19 88 GLU A N 1
ATOM 679 C CA . GLU A 1 88 ? 2.303 -1.692 -13.590 1.00 98.19 88 GLU A CA 1
ATOM 680 C C . GLU A 1 88 ? 2.679 -1.235 -12.180 1.00 98.19 88 GLU A C 1
ATOM 682 O O . GLU A 1 88 ? 1.963 -1.556 -11.237 1.00 98.19 88 GLU A O 1
ATOM 687 N N . GLU A 1 89 ? 3.750 -0.451 -12.054 1.00 98.25 89 GLU A N 1
ATOM 688 C CA . GLU A 1 89 ? 4.155 0.225 -10.823 1.00 98.25 89 GLU A CA 1
ATOM 689 C C . GLU A 1 89 ? 3.068 1.201 -10.361 1.00 98.25 89 GLU A C 1
ATOM 691 O O . GLU A 1 89 ? 2.547 1.030 -9.264 1.00 98.25 89 GLU A O 1
ATOM 696 N N . GLU A 1 90 ? 2.629 2.123 -11.226 1.00 98.19 90 GLU A N 1
ATOM 697 C CA . GLU A 1 90 ? 1.555 3.082 -10.912 1.00 98.19 90 GLU A CA 1
ATOM 698 C C . GLU A 1 90 ? 0.254 2.373 -10.487 1.00 98.19 90 GLU A C 1
ATOM 700 O O . GLU A 1 90 ? -0.356 2.718 -9.476 1.00 98.19 90 GLU A O 1
ATOM 705 N N . ALA A 1 91 ? -0.146 1.309 -11.193 1.00 98.12 91 ALA A N 1
ATOM 706 C CA . ALA A 1 91 ? -1.333 0.534 -10.828 1.00 98.12 91 ALA A CA 1
ATOM 707 C C . ALA A 1 91 ? -1.189 -0.190 -9.474 1.00 98.12 91 ALA A C 1
ATOM 709 O O . ALA A 1 91 ? -2.169 -0.326 -8.736 1.00 98.12 91 ALA A O 1
ATOM 710 N N . ALA A 1 92 ? 0.012 -0.675 -9.147 1.00 98.38 92 ALA A N 1
ATOM 711 C CA . ALA A 1 92 ? 0.289 -1.305 -7.860 1.00 98.38 92 ALA A CA 1
ATOM 712 C C . ALA A 1 92 ? 0.309 -0.279 -6.714 1.00 98.38 92 ALA A C 1
ATOM 714 O O . ALA A 1 92 ? -0.193 -0.574 -5.628 1.00 98.38 92 ALA A O 1
ATOM 715 N N . GLU A 1 93 ? 0.838 0.923 -6.953 1.00 98.38 93 GLU A N 1
ATOM 716 C CA . GLU A 1 93 ? 0.810 2.038 -6.001 1.00 98.38 93 GLU A CA 1
ATOM 717 C C . GLU A 1 93 ? -0.626 2.483 -5.694 1.00 98.38 93 GLU A C 1
ATOM 719 O O . GLU A 1 93 ? -0.997 2.609 -4.524 1.00 98.38 93 GLU A O 1
ATOM 724 N N . ASP A 1 94 ? -1.467 2.629 -6.720 1.00 98.25 94 ASP A N 1
ATOM 725 C CA . ASP A 1 94 ? -2.889 2.948 -6.556 1.00 98.25 94 ASP A CA 1
ATOM 726 C C . ASP A 1 94 ? -3.617 1.906 -5.697 1.00 98.25 94 ASP A C 1
ATOM 728 O O . ASP A 1 94 ? -4.448 2.242 -4.844 1.00 98.25 94 ASP A O 1
ATOM 732 N N . GLU A 1 95 ? -3.320 0.623 -5.907 1.00 98.25 95 GLU A N 1
ATOM 733 C CA . GLU A 1 95 ? -3.916 -0.454 -5.121 1.00 98.25 95 GLU A CA 1
ATOM 734 C C . GLU A 1 95 ? -3.418 -0.447 -3.672 1.00 98.25 95 GLU A C 1
ATOM 736 O O . GLU A 1 95 ? -4.208 -0.619 -2.739 1.00 98.25 95 GLU A O 1
ATOM 741 N N . LEU A 1 96 ? -2.132 -0.159 -3.458 1.00 98.31 96 LEU A N 1
ATOM 742 C CA . LEU A 1 96 ? -1.562 -0.011 -2.123 1.00 98.31 96 LEU A CA 1
ATOM 743 C C . LEU A 1 96 ? -2.250 1.115 -1.338 1.00 98.31 96 LEU A C 1
ATOM 745 O O . LEU A 1 96 ? -2.586 0.926 -0.166 1.00 98.31 96 LEU A O 1
ATOM 749 N N . ILE A 1 97 ? -2.521 2.256 -1.979 1.00 98.38 97 ILE A N 1
ATOM 750 C CA . ILE A 1 97 ? -3.229 3.384 -1.357 1.00 98.38 97 ILE A CA 1
ATOM 751 C C . ILE A 1 97 ? -4.638 2.964 -0.912 1.00 98.38 97 ILE A C 1
ATOM 753 O O . ILE A 1 97 ? -5.053 3.279 0.210 1.00 98.38 97 ILE A O 1
ATOM 757 N N . LYS A 1 98 ? -5.372 2.216 -1.747 1.00 98.12 98 LYS A N 1
ATOM 758 C CA . LYS A 1 98 ? -6.709 1.707 -1.387 1.00 98.12 98 LYS A CA 1
ATOM 759 C C . LYS A 1 98 ? -6.650 0.755 -0.197 1.00 98.12 98 LYS A C 1
ATOM 761 O O . LYS A 1 98 ? -7.411 0.928 0.758 1.00 98.12 98 LYS A O 1
ATOM 766 N N . LEU A 1 99 ? -5.726 -0.205 -0.222 1.00 98.38 99 LEU A N 1
ATOM 767 C CA . LEU A 1 99 ? -5.537 -1.161 0.870 1.00 98.38 99 LEU A CA 1
ATOM 768 C C . LEU A 1 99 ? -5.149 -0.460 2.176 1.00 98.38 99 LEU A C 1
ATOM 770 O O . LEU A 1 99 ? -5.633 -0.824 3.248 1.00 98.38 99 LEU A O 1
ATOM 774 N N . GLN A 1 100 ? -4.323 0.585 2.107 1.00 98.25 100 GLN A N 1
ATOM 775 C CA . GLN A 1 100 ? -3.954 1.377 3.277 1.00 98.25 100 GLN A CA 1
ATOM 776 C C . GLN A 1 100 ? -5.152 2.144 3.856 1.00 98.25 100 GLN A C 1
ATOM 778 O O . GLN A 1 100 ? -5.325 2.190 5.081 1.00 98.25 100 GLN A O 1
ATOM 783 N N . ALA A 1 101 ? -6.005 2.715 3.001 1.00 98.12 101 ALA A N 1
ATOM 784 C CA . ALA A 1 101 ? -7.233 3.379 3.431 1.00 98.12 101 ALA A CA 1
ATOM 785 C C . ALA A 1 101 ? -8.201 2.392 4.109 1.00 98.12 101 ALA A C 1
ATOM 787 O O . ALA A 1 101 ? -8.742 2.684 5.181 1.00 98.12 101 ALA A O 1
ATOM 788 N N . GLU A 1 102 ? -8.375 1.199 3.536 1.00 98.19 102 GLU A N 1
ATOM 789 C CA . GLU A 1 102 ? -9.207 0.147 4.121 1.00 98.19 102 GLU A CA 1
ATOM 790 C C . GLU A 1 102 ? -8.643 -0.353 5.458 1.00 98.19 102 GLU A C 1
ATOM 792 O O . GLU A 1 102 ? -9.377 -0.427 6.447 1.00 98.19 102 GLU A O 1
ATOM 797 N N . SER A 1 103 ? -7.336 -0.612 5.524 1.00 98.31 103 SER A N 1
ATOM 798 C CA . SER A 1 103 ? -6.639 -1.012 6.751 1.00 98.31 103 SER A CA 1
ATOM 799 C C . SER A 1 103 ? -6.836 0.013 7.871 1.00 98.31 103 SER A C 1
ATOM 801 O O . SER A 1 103 ? -7.194 -0.343 8.996 1.00 98.31 103 SER A O 1
ATOM 803 N N . THR A 1 104 ? -6.721 1.305 7.551 1.00 98.19 104 THR A N 1
ATOM 804 C CA . THR A 1 104 ? -6.962 2.395 8.509 1.00 98.19 104 THR A CA 1
ATOM 805 C C . THR A 1 104 ? -8.407 2.388 9.014 1.00 98.19 104 THR A C 1
ATOM 807 O O . THR A 1 104 ? -8.652 2.534 10.214 1.00 98.19 104 THR A O 1
ATOM 810 N N . ARG A 1 105 ? -9.385 2.157 8.126 1.00 98.19 105 ARG A N 1
ATOM 811 C CA . ARG A 1 105 ? -10.800 2.040 8.510 1.00 98.19 105 ARG A CA 1
ATOM 812 C C . ARG A 1 105 ? -11.028 0.868 9.464 1.00 98.19 105 ARG A C 1
ATOM 814 O O . ARG A 1 105 ? -11.681 1.040 10.492 1.00 98.19 105 ARG A O 1
ATOM 821 N N . ILE A 1 106 ? -10.482 -0.304 9.139 1.00 98.31 106 ILE A N 1
ATOM 822 C CA . ILE A 1 106 ? -10.593 -1.512 9.968 1.00 98.31 106 ILE A CA 1
ATOM 823 C C . ILE A 1 106 ? -9.947 -1.280 11.336 1.00 98.31 106 ILE A C 1
ATOM 825 O O . ILE A 1 106 ? -10.530 -1.637 12.359 1.00 98.31 106 ILE A O 1
ATOM 829 N N . HIS A 1 107 ? -8.782 -0.632 11.377 1.00 98.06 107 HIS A N 1
ATOM 830 C CA . HIS A 1 107 ? -8.091 -0.323 12.625 1.00 98.06 107 HIS A CA 1
ATOM 831 C C . HIS A 1 107 ? -8.922 0.595 13.539 1.00 98.06 107 HIS A C 1
ATOM 833 O O . HIS A 1 107 ? -9.018 0.357 14.744 1.00 98.06 107 HIS A O 1
ATOM 839 N N . ASN A 1 108 ? -9.594 1.600 12.971 1.00 98.25 108 ASN A N 1
ATOM 840 C CA . ASN A 1 108 ? -10.474 2.497 13.725 1.00 98.25 108 ASN A CA 1
ATOM 841 C C . ASN A 1 108 ? -11.715 1.780 14.282 1.00 98.25 108 ASN A C 1
ATOM 843 O O . ASN A 1 108 ? -12.087 1.988 15.442 1.00 98.25 108 ASN A O 1
ATOM 847 N N . GLU A 1 109 ? -12.336 0.904 13.488 1.00 98.31 109 GLU A N 1
ATOM 848 C CA . GLU A 1 109 ? -13.464 0.083 13.945 1.00 98.31 109 GLU A CA 1
ATOM 849 C C . GLU A 1 109 ? -13.027 -0.856 15.079 1.00 98.31 109 GLU A C 1
ATOM 851 O O . GLU A 1 109 ? -13.658 -0.921 16.136 1.00 98.31 109 GLU A O 1
ATOM 856 N N . MET A 1 110 ? -11.878 -1.512 14.913 1.00 98.44 110 MET A N 1
ATOM 857 C CA . MET A 1 110 ? -11.282 -2.371 15.933 1.00 98.44 110 MET A CA 1
ATOM 858 C C . MET A 1 110 ? -11.036 -1.607 17.248 1.00 98.44 110 MET A C 1
ATOM 860 O O . MET A 1 110 ? -11.422 -2.080 18.320 1.00 98.44 110 MET A O 1
ATOM 864 N N . ASN A 1 111 ? -10.472 -0.397 17.186 1.00 98.31 111 ASN A N 1
ATOM 865 C CA . ASN A 1 111 ? -10.247 0.452 18.362 1.00 98.31 111 ASN A CA 1
ATOM 866 C C . ASN A 1 111 ? -11.555 0.884 19.046 1.00 98.31 111 ASN A C 1
ATOM 868 O O . ASN A 1 111 ? -11.630 0.961 20.281 1.00 98.31 111 ASN A O 1
ATOM 872 N N . THR A 1 112 ? -12.617 1.095 18.268 1.00 98.38 112 THR A N 1
ATOM 873 C CA . THR A 1 112 ? -13.959 1.375 18.796 1.00 98.38 112 THR A CA 1
ATOM 874 C C . THR A 1 112 ? -14.485 0.184 19.600 1.00 98.38 112 THR A C 1
ATOM 876 O O . THR A 1 112 ? -14.955 0.348 20.734 1.00 98.38 112 THR A O 1
ATOM 879 N N . GLN A 1 113 ? -14.327 -1.036 19.079 1.00 98.38 113 GLN A N 1
ATOM 880 C CA . GLN A 1 113 ? -14.715 -2.252 19.798 1.00 98.38 113 GLN A CA 1
ATOM 881 C C . GLN A 1 113 ? -13.865 -2.478 21.055 1.00 98.38 113 GLN A C 1
ATOM 883 O O . GLN A 1 113 ? -14.412 -2.822 22.107 1.00 98.38 113 GLN A O 1
ATOM 888 N N . PHE A 1 114 ? -12.556 -2.214 21.010 1.00 98.50 114 PHE A N 1
ATOM 889 C CA . PHE A 1 114 ? -11.696 -2.307 22.195 1.00 98.50 114 PHE A CA 1
ATOM 890 C C . PHE A 1 114 ? -12.125 -1.349 23.308 1.00 98.50 114 PHE A C 1
ATOM 892 O O . PHE A 1 114 ? -12.216 -1.750 24.476 1.00 98.50 114 PHE A O 1
ATOM 899 N N . THR A 1 115 ? -12.461 -0.107 22.956 1.00 98.38 115 THR A N 1
ATOM 900 C CA . THR A 1 115 ? -12.997 0.880 23.904 1.00 98.38 115 THR A CA 1
ATOM 901 C C . THR A 1 115 ? -14.294 0.381 24.540 1.00 98.38 115 THR A C 1
ATOM 903 O O . THR A 1 115 ? -14.451 0.406 25.766 1.00 98.38 115 THR A O 1
ATOM 906 N N . LYS A 1 116 ? -15.211 -0.153 23.724 1.00 98.44 116 LYS A N 1
ATOM 907 C CA . LYS A 1 116 ? -16.485 -0.715 24.190 1.00 98.44 116 LYS A CA 1
ATOM 908 C C . LYS A 1 116 ? -16.276 -1.886 25.151 1.00 98.44 116 LYS A C 1
ATOM 910 O O . LYS A 1 116 ? -16.884 -1.903 26.222 1.00 98.44 116 LYS A O 1
ATOM 915 N N . ILE A 1 117 ? -15.401 -2.832 24.809 1.00 98.62 117 ILE A N 1
ATOM 916 C CA . ILE A 1 117 ? -15.067 -3.986 25.658 1.00 98.62 117 ILE A CA 1
ATOM 917 C C . ILE A 1 117 ? -14.481 -3.522 26.992 1.00 98.62 117 ILE A C 1
ATOM 919 O O . ILE A 1 117 ? -14.881 -4.017 28.046 1.00 98.62 117 ILE A O 1
ATOM 923 N N . THR A 1 118 ? -13.566 -2.555 26.968 1.00 98.38 118 THR A N 1
ATOM 924 C CA . THR A 1 118 ? -12.936 -2.019 28.182 1.00 98.38 118 THR A CA 1
ATOM 925 C C . THR A 1 118 ? -13.971 -1.389 29.111 1.00 98.38 118 THR A C 1
ATOM 927 O O . THR A 1 118 ? -14.005 -1.703 30.304 1.00 98.38 118 THR A O 1
ATOM 930 N N . ARG A 1 119 ? -14.885 -0.576 28.562 1.00 98.50 119 ARG A N 1
ATOM 931 C CA . ARG A 1 119 ? -15.996 0.014 29.321 1.00 98.50 119 ARG A CA 1
ATOM 932 C C . ARG A 1 119 ? -16.895 -1.056 29.936 1.00 98.50 119 ARG A C 1
ATOM 934 O O . ARG A 1 119 ? -17.174 -0.994 31.130 1.00 98.50 119 ARG A O 1
ATOM 941 N N . LEU A 1 120 ? -17.314 -2.046 29.146 1.00 98.62 120 LEU A N 1
ATOM 942 C CA . LEU A 1 120 ? -18.185 -3.127 29.616 1.00 98.62 120 LEU A CA 1
ATOM 943 C C . LEU A 1 120 ? -17.519 -3.958 30.716 1.00 98.62 120 LEU A C 1
ATOM 945 O O . LEU A 1 120 ? -18.159 -4.278 31.712 1.00 98.62 120 LEU A O 1
ATOM 949 N N . ARG A 1 121 ? -16.222 -4.262 30.590 1.00 98.44 121 ARG A N 1
ATOM 950 C CA . ARG A 1 121 ? -15.461 -4.960 31.639 1.00 98.44 121 ARG A CA 1
ATOM 951 C C . ARG A 1 121 ? -15.431 -4.166 32.943 1.00 98.44 121 ARG A C 1
ATOM 953 O O . ARG A 1 121 ? -15.591 -4.761 34.004 1.00 98.44 121 ARG A O 1
ATOM 960 N N . ARG A 1 122 ? -15.252 -2.842 32.875 1.00 98.12 122 ARG A N 1
ATOM 961 C CA . ARG A 1 122 ? -15.295 -1.969 34.059 1.00 98.12 122 ARG A CA 1
ATOM 962 C C . ARG A 1 122 ? -16.681 -1.968 34.702 1.00 98.12 122 ARG A C 1
ATOM 964 O O . ARG A 1 122 ? -16.775 -2.178 35.905 1.00 98.12 122 ARG A O 1
ATOM 971 N N . GLN A 1 123 ? -17.732 -1.782 33.905 1.00 97.69 123 GLN A N 1
ATOM 972 C CA . GLN A 1 123 ? -19.117 -1.800 34.387 1.00 97.69 123 GLN A CA 1
ATOM 973 C C . GLN A 1 123 ? -19.465 -3.140 35.039 1.00 97.69 123 GLN A C 1
ATOM 975 O O . GLN A 1 123 ? -20.005 -3.160 36.138 1.00 97.69 123 GLN A O 1
ATOM 980 N N . ARG A 1 124 ? -19.080 -4.258 34.411 1.00 98.19 124 ARG A N 1
ATOM 981 C CA . ARG A 1 124 ? -19.299 -5.599 34.961 1.00 98.19 124 ARG A CA 1
ATOM 982 C C . ARG A 1 124 ? -18.640 -5.765 36.330 1.00 98.19 124 ARG A C 1
ATOM 984 O O . ARG A 1 124 ? -19.317 -6.155 37.269 1.00 98.19 124 ARG A O 1
ATOM 991 N N . ARG A 1 125 ? -17.360 -5.396 36.463 1.00 97.81 125 ARG A N 1
ATOM 992 C CA . ARG A 1 125 ? -16.645 -5.442 37.753 1.00 97.81 125 ARG A CA 1
ATOM 993 C C . ARG A 1 125 ? -17.321 -4.578 38.816 1.00 97.81 125 ARG A C 1
ATOM 995 O O . ARG A 1 125 ? -17.408 -4.987 39.963 1.00 97.81 125 ARG A O 1
ATOM 1002 N N . GLN A 1 126 ? -17.802 -3.392 38.445 1.00 95.62 126 GLN A N 1
ATOM 1003 C CA . GLN A 1 126 ? -18.495 -2.508 39.382 1.00 95.62 126 GLN A CA 1
ATOM 1004 C C . GLN A 1 126 ? -19.807 -3.124 39.880 1.00 95.62 126 GLN A C 1
ATOM 1006 O O . GLN A 1 126 ? -20.093 -3.048 41.069 1.00 95.62 126 GLN A O 1
ATOM 1011 N N . VAL A 1 127 ? -20.579 -3.755 38.991 1.00 95.81 127 VAL A N 1
ATOM 1012 C CA . VAL A 1 127 ? -21.805 -4.475 39.364 1.00 95.81 127 VAL A CA 1
ATOM 1013 C C . VAL A 1 127 ? -21.486 -5.690 40.234 1.00 95.81 127 VAL A C 1
ATOM 1015 O O . VAL A 1 127 ? -22.177 -5.906 41.220 1.00 95.81 127 VAL A O 1
ATOM 1018 N N . GLU A 1 128 ? -20.434 -6.451 39.915 1.00 96.19 128 GLU A N 1
ATOM 1019 C CA . GLU A 1 128 ? -19.973 -7.580 40.737 1.00 96.19 128 GLU A CA 1
ATOM 1020 C C . GLU A 1 128 ? -19.630 -7.119 42.166 1.00 96.19 128 GLU A C 1
ATOM 1022 O O . GLU A 1 128 ? -20.128 -7.695 43.129 1.00 96.19 128 GLU A O 1
ATOM 1027 N N . VAL A 1 129 ? -18.844 -6.046 42.312 1.00 95.69 129 VAL A N 1
ATOM 1028 C CA . VAL A 1 129 ? -18.455 -5.496 43.624 1.00 95.69 129 VAL A CA 1
ATOM 1029 C C . VAL A 1 129 ? -19.666 -4.960 44.391 1.00 95.69 129 VAL A C 1
ATOM 1031 O O . VAL A 1 129 ? -19.898 -5.380 45.521 1.00 95.69 129 VAL A O 1
ATOM 1034 N N . LYS A 1 130 ? -20.469 -4.079 43.777 1.00 93.88 130 LYS A N 1
ATOM 1035 C CA . LYS A 1 130 ? -21.652 -3.495 44.431 1.00 93.88 130 LYS A CA 1
ATOM 1036 C C . LYS A 1 130 ? -22.695 -4.556 44.781 1.00 93.88 130 LYS A C 1
ATOM 1038 O O . LYS A 1 130 ? -23.289 -4.500 45.848 1.00 93.88 130 LYS A O 1
ATOM 1043 N N . GLY A 1 131 ? -22.910 -5.537 43.906 1.00 94.81 131 GLY A N 1
ATOM 1044 C CA . GLY A 1 131 ? -23.858 -6.623 44.142 1.00 94.81 131 GLY A CA 1
ATOM 1045 C C . GLY A 1 131 ? -23.458 -7.498 45.329 1.00 94.81 131 GLY A C 1
ATOM 1046 O O . GLY A 1 131 ? -24.310 -7.841 46.143 1.00 94.81 131 GLY A O 1
ATOM 1047 N N . LEU A 1 132 ? -22.166 -7.817 45.468 1.00 95.50 132 LEU A N 1
ATOM 1048 C CA . LEU A 1 132 ? -21.664 -8.532 46.644 1.00 95.50 132 LEU A CA 1
ATOM 1049 C C . LEU A 1 132 ? -21.852 -7.719 47.930 1.00 95.50 132 LEU A C 1
ATOM 1051 O O . LEU A 1 132 ? -22.271 -8.286 48.936 1.00 95.50 132 LEU A O 1
ATOM 1055 N N . ASP A 1 133 ? -21.602 -6.410 47.890 1.00 94.44 133 ASP A N 1
ATOM 1056 C CA . ASP A 1 133 ? -21.779 -5.534 49.052 1.00 94.44 133 ASP A CA 1
ATOM 1057 C C . ASP A 1 133 ? -23.258 -5.407 49.461 1.00 94.44 133 ASP A C 1
ATOM 1059 O O . ASP A 1 133 ? -23.613 -5.561 50.628 1.00 94.44 133 ASP A O 1
ATOM 1063 N N . MET A 1 134 ? -24.162 -5.259 48.485 1.00 95.69 134 MET A N 1
ATOM 1064 C CA . MET A 1 134 ? -25.608 -5.300 48.729 1.00 95.69 134 MET A CA 1
ATOM 1065 C C . MET A 1 134 ? -26.033 -6.597 49.421 1.00 95.69 134 MET A C 1
ATOM 1067 O O . MET A 1 134 ? -26.789 -6.548 50.389 1.00 95.69 134 MET A O 1
ATOM 1071 N N . ILE A 1 135 ? -25.528 -7.749 48.962 1.00 93.94 135 ILE A N 1
ATOM 1072 C CA . ILE A 1 135 ? -25.826 -9.051 49.576 1.00 93.94 135 ILE A CA 1
ATOM 1073 C C . ILE A 1 135 ? -25.311 -9.098 51.018 1.00 93.94 135 ILE A C 1
ATOM 1075 O O . ILE A 1 135 ? -26.034 -9.548 51.905 1.00 93.94 135 ILE A O 1
ATOM 1079 N N . GLN A 1 136 ? -24.091 -8.620 51.269 1.00 93.31 136 GLN A N 1
ATOM 1080 C CA . GLN A 1 136 ? -23.496 -8.610 52.610 1.00 93.31 136 GLN A CA 1
ATOM 1081 C C . GLN A 1 136 ? -24.259 -7.707 53.584 1.00 93.31 136 GLN A C 1
ATOM 1083 O O . GLN A 1 136 ? -24.437 -8.072 54.744 1.00 93.31 136 GLN A O 1
ATOM 1088 N N . ARG A 1 137 ? -24.741 -6.554 53.111 1.00 93.31 137 ARG A N 1
ATOM 1089 C CA . ARG A 1 137 ? -25.491 -5.577 53.915 1.00 93.31 137 ARG A CA 1
ATOM 1090 C C . ARG A 1 137 ? -27.000 -5.842 53.960 1.00 93.31 137 ARG A C 1
ATOM 1092 O O . ARG A 1 137 ? -27.712 -5.140 54.672 1.00 93.31 137 ARG A O 1
ATOM 1099 N N . GLY A 1 138 ? -27.500 -6.826 53.208 1.00 93.81 138 GLY A N 1
ATOM 1100 C CA . GLY A 1 138 ? -28.932 -7.124 53.104 1.00 93.81 138 GLY A CA 1
ATOM 1101 C C . GLY A 1 138 ? -29.746 -6.026 52.409 1.00 93.81 138 GLY A C 1
ATOM 1102 O O . GLY A 1 138 ? -30.927 -5.861 52.709 1.00 93.81 138 GLY A O 1
ATOM 1103 N N . LEU A 1 139 ? -29.121 -5.260 51.512 1.00 93.62 139 LEU A N 1
ATOM 1104 C CA . LEU A 1 139 ? -29.755 -4.162 50.780 1.00 93.62 139 LEU A CA 1
ATOM 1105 C C . LEU A 1 139 ? -30.406 -4.666 49.493 1.00 93.62 139 LEU A C 1
ATOM 1107 O O . LEU A 1 139 ? -29.912 -5.580 48.831 1.00 93.62 139 LEU A O 1
ATOM 1111 N N . SER A 1 140 ? -31.517 -4.040 49.121 1.00 90.12 140 SER A N 1
ATOM 1112 C CA . SER A 1 140 ? -32.362 -4.470 48.005 1.00 90.12 140 SER A CA 1
ATOM 1113 C C . SER A 1 140 ? -32.150 -3.652 46.731 1.00 90.12 140 SER A C 1
ATOM 1115 O O . SER A 1 140 ? -32.527 -4.095 45.644 1.00 90.12 140 SER A O 1
ATOM 1117 N N . SER A 1 141 ? -31.508 -2.483 46.833 1.00 92.31 141 SER A N 1
ATOM 1118 C CA . SER A 1 141 ? -31.234 -1.609 45.689 1.00 92.31 141 SER A CA 1
ATOM 1119 C C . SER A 1 141 ? -29.856 -0.940 45.731 1.00 92.31 141 SER A C 1
ATOM 1121 O O . SER A 1 141 ? -29.230 -0.801 46.782 1.00 92.31 141 SER A O 1
ATOM 1123 N N . ILE A 1 142 ? -29.389 -0.502 44.557 1.00 88.38 142 ILE A N 1
ATOM 1124 C CA . ILE A 1 142 ? -28.144 0.269 44.422 1.00 88.38 142 ILE A CA 1
ATOM 1125 C C . ILE A 1 142 ? -28.272 1.633 45.115 1.00 88.38 142 ILE A C 1
ATOM 1127 O O . ILE A 1 142 ? -27.301 2.093 45.703 1.00 88.38 142 ILE A O 1
ATOM 1131 N N . ASP A 1 143 ? -29.453 2.254 45.105 1.00 92.75 143 ASP A N 1
ATOM 1132 C CA . ASP A 1 143 ? -29.677 3.551 45.756 1.00 92.75 143 ASP A CA 1
ATOM 1133 C C . ASP A 1 143 ? -29.531 3.457 47.283 1.00 92.75 143 ASP A C 1
ATOM 1135 O O . ASP A 1 143 ? -28.966 4.351 47.918 1.00 92.75 143 ASP A O 1
ATOM 1139 N N . GLU A 1 144 ? -29.997 2.352 47.878 1.00 91.38 144 GLU A N 1
ATOM 1140 C CA . GLU A 1 144 ? -29.778 2.050 49.297 1.00 91.38 144 GLU A CA 1
ATOM 1141 C C . GLU A 1 144 ? -28.290 1.883 49.608 1.00 91.38 144 GLU A C 1
ATOM 1143 O O . GLU A 1 144 ? -27.811 2.438 50.599 1.00 91.38 144 GLU A O 1
ATOM 1148 N N . LEU A 1 145 ? -27.557 1.172 48.743 1.00 92.31 145 LEU A N 1
ATOM 1149 C CA . LEU A 1 145 ? -26.114 0.999 48.887 1.00 92.31 145 LEU A CA 1
ATOM 1150 C C . LEU A 1 145 ? -25.381 2.342 48.800 1.00 92.31 145 LEU A C 1
ATOM 1152 O O . LEU A 1 145 ? -24.586 2.657 49.676 1.00 92.31 145 LEU A O 1
ATOM 1156 N N . GLU A 1 146 ? -25.688 3.171 47.802 1.00 92.25 146 GLU A N 1
ATOM 1157 C CA . GLU A 1 146 ? -25.045 4.479 47.644 1.00 92.25 146 GLU A CA 1
ATOM 1158 C C . GLU A 1 146 ? -25.340 5.421 48.815 1.00 92.25 146 GLU A C 1
ATOM 1160 O O . GLU A 1 146 ? -24.492 6.227 49.199 1.00 92.25 146 GLU A O 1
ATOM 1165 N N . LYS A 1 147 ? -26.536 5.333 49.404 1.00 92.62 147 LYS A N 1
ATOM 1166 C CA . LYS A 1 147 ? -26.870 6.090 50.613 1.00 92.62 147 LYS A CA 1
ATOM 1167 C C . LYS A 1 147 ? -26.060 5.603 51.817 1.00 92.62 147 LYS A C 1
ATOM 1169 O O . LYS A 1 147 ? -25.580 6.437 52.581 1.00 92.62 147 LYS A O 1
ATOM 1174 N N . ALA A 1 148 ? -25.899 4.289 51.979 1.00 89.81 148 ALA A N 1
ATOM 1175 C CA . ALA A 1 148 ? -25.076 3.709 53.038 1.00 89.81 148 ALA A CA 1
ATOM 1176 C C . ALA A 1 148 ? -23.598 4.110 52.887 1.00 89.81 148 ALA A C 1
ATOM 1178 O O . ALA A 1 148 ? -23.018 4.631 53.837 1.00 89.81 148 ALA A O 1
ATOM 1179 N N . GLU A 1 149 ? -23.037 3.986 51.679 1.00 91.38 149 GLU A N 1
ATOM 1180 C CA . GLU A 1 149 ? -21.668 4.407 51.350 1.00 91.38 149 GLU A CA 1
ATOM 1181 C C . GLU A 1 149 ? -21.447 5.896 51.655 1.00 91.38 149 GLU A C 1
ATOM 1183 O O . GLU A 1 149 ? -20.478 6.249 52.320 1.00 91.38 149 GLU A O 1
ATOM 1188 N N . ARG A 1 150 ? -22.359 6.788 51.233 1.00 92.12 150 ARG A N 1
ATOM 1189 C CA . ARG A 1 150 ? -22.240 8.232 51.519 1.00 92.12 150 ARG A CA 1
ATOM 1190 C C . ARG A 1 150 ? -22.264 8.530 53.013 1.00 92.12 150 ARG A C 1
ATOM 1192 O O . ARG A 1 150 ? -21.465 9.338 53.473 1.00 92.12 150 ARG A O 1
ATOM 1199 N N . ASN A 1 151 ? -23.159 7.888 53.762 1.00 91.31 151 ASN A N 1
ATOM 1200 C CA . ASN A 1 151 ? -23.241 8.079 55.208 1.00 91.31 151 ASN A CA 1
ATOM 1201 C C . ASN A 1 151 ? -21.943 7.638 55.903 1.00 91.31 151 ASN A C 1
ATOM 1203 O O . ASN A 1 151 ? -21.457 8.341 56.785 1.00 91.31 151 ASN A O 1
ATOM 1207 N N . GLU A 1 152 ? -21.366 6.507 55.486 1.00 89.38 152 GLU A N 1
ATOM 1208 C CA . GLU A 1 152 ? -20.080 6.009 55.989 1.00 89.38 152 GLU A CA 1
ATOM 1209 C C . GLU A 1 152 ? -18.929 6.948 55.623 1.00 89.38 152 GLU A C 1
ATOM 1211 O O . GLU A 1 152 ? -18.120 7.292 56.481 1.00 89.38 152 GLU A O 1
ATOM 1216 N N . GLN A 1 153 ? -18.885 7.421 54.377 1.00 90.19 153 GLN A N 1
ATOM 1217 C CA . GLN A 1 153 ? -17.861 8.348 53.903 1.00 90.19 153 GLN A CA 1
ATOM 1218 C C . GLN A 1 153 ? -17.888 9.661 54.696 1.00 90.19 153 GLN A C 1
ATOM 1220 O O . GLN A 1 153 ? -16.847 10.109 55.169 1.00 90.19 153 GLN A O 1
ATOM 1225 N N . SER A 1 154 ? -19.077 10.237 54.906 1.00 90.12 154 SER A N 1
ATOM 1226 C CA . SER A 1 154 ? -19.252 11.440 55.724 1.00 90.12 154 SER A CA 1
ATOM 1227 C C . SER A 1 154 ? -18.904 11.198 57.193 1.00 90.12 154 SER A C 1
ATOM 1229 O O . SER A 1 154 ? -18.333 12.075 57.833 1.00 90.12 154 SER A O 1
ATOM 1231 N N . ALA A 1 155 ? -19.210 10.021 57.746 1.00 90.19 155 ALA A N 1
ATOM 1232 C CA . ALA A 1 155 ? -18.831 9.681 59.117 1.00 90.19 155 ALA A CA 1
ATOM 1233 C C . ALA A 1 155 ? -17.306 9.568 59.280 1.00 90.19 155 ALA A C 1
ATOM 1235 O O . ALA A 1 155 ? -16.762 10.079 60.257 1.00 90.19 155 ALA A O 1
ATOM 1236 N N . ILE A 1 156 ? -16.617 8.953 58.312 1.00 89.69 156 ILE A N 1
ATOM 1237 C CA . ILE A 1 156 ? -15.150 8.865 58.287 1.00 89.69 156 ILE A CA 1
ATOM 1238 C C . ILE A 1 156 ? -14.539 10.261 58.158 1.00 89.69 156 ILE A C 1
ATOM 1240 O O . ILE A 1 156 ? -13.629 10.595 58.908 1.00 89.69 156 ILE A O 1
ATOM 1244 N N . GLU A 1 157 ? -15.042 11.086 57.240 1.00 86.38 157 GLU A N 1
ATOM 1245 C CA . GLU A 1 157 ? -14.540 12.445 57.024 1.00 86.38 157 GLU A CA 1
ATOM 1246 C C . GLU A 1 157 ? -14.694 13.313 58.280 1.00 86.38 157 GLU A C 1
ATOM 1248 O O . GLU A 1 157 ? -13.729 13.941 58.712 1.00 86.38 157 GLU A O 1
ATOM 1253 N N . ASN A 1 158 ? -15.857 13.263 58.937 1.00 85.06 158 ASN A N 1
ATOM 1254 C CA . ASN A 1 158 ? -16.081 13.959 60.206 1.00 85.06 158 ASN A CA 1
ATOM 1255 C C . ASN A 1 158 ? -15.150 13.453 61.320 1.00 85.06 158 ASN A C 1
ATOM 1257 O O . ASN A 1 158 ? -14.592 14.260 62.056 1.00 85.06 158 ASN A O 1
ATOM 1261 N N . ALA A 1 159 ? -14.924 12.138 61.419 1.00 83.31 159 ALA A N 1
ATOM 1262 C CA . ALA A 1 159 ? -14.008 11.568 62.407 1.00 83.31 159 ALA A CA 1
ATOM 1263 C C . ALA A 1 159 ? -12.541 11.969 62.159 1.00 83.31 159 ALA A C 1
ATOM 1265 O O . ALA A 1 159 ? -11.797 12.214 63.108 1.00 83.31 159 ALA A O 1
ATOM 1266 N N . VAL A 1 160 ? -12.121 12.070 60.892 1.00 84.69 160 VAL A N 1
ATOM 1267 C CA . VAL A 1 160 ? -10.782 12.552 60.521 1.00 84.69 160 VAL A CA 1
ATOM 1268 C C . VAL A 1 160 ? -10.628 14.033 60.876 1.00 84.69 160 VAL A C 1
ATOM 1270 O O . VAL A 1 160 ? -9.612 14.408 61.460 1.00 84.69 160 VAL A O 1
ATOM 1273 N N . ILE A 1 161 ? -11.640 14.863 60.601 1.00 78.94 161 ILE A N 1
ATOM 1274 C CA . ILE A 1 161 ? -11.636 16.2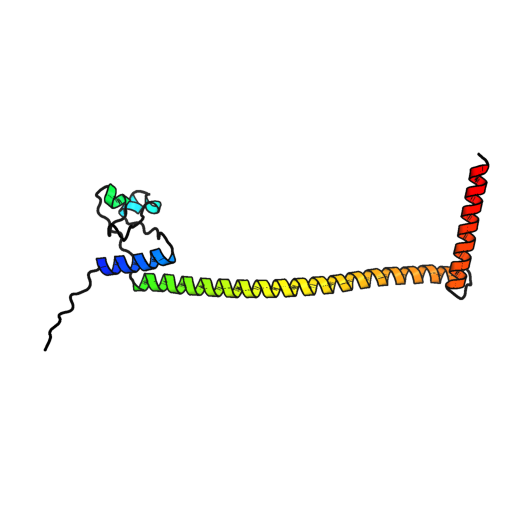88 60.963 1.00 78.94 161 ILE A CA 1
ATOM 1275 C C . ILE A 1 161 ? -11.548 16.465 62.485 1.00 78.94 161 ILE A C 1
ATOM 1277 O O . ILE A 1 161 ? -10.678 17.201 62.953 1.00 78.94 161 ILE A O 1
ATOM 1281 N N . ASP A 1 162 ? -12.360 15.741 63.258 1.00 72.31 162 ASP A N 1
ATOM 1282 C CA . ASP A 1 162 ? -12.324 15.793 64.726 1.00 72.31 162 ASP A CA 1
ATOM 1283 C C . ASP A 1 162 ? -10.971 15.336 65.295 1.00 72.31 162 ASP A C 1
ATOM 1285 O O . ASP A 1 162 ? -10.482 15.918 66.263 1.00 72.31 162 ASP A O 1
ATOM 1289 N N . SER A 1 163 ? -10.318 14.347 64.672 1.00 67.88 163 SER A N 1
ATOM 1290 C CA . SER A 1 163 ? -8.972 13.913 65.075 1.00 67.88 163 SER A CA 1
ATOM 1291 C C . SER A 1 163 ? -7.871 14.925 64.732 1.00 67.88 163 SER A C 1
ATOM 1293 O O . SER A 1 163 ? -6.891 15.025 65.458 1.00 67.88 163 SER A O 1
ATOM 1295 N N . SER A 1 164 ? -8.044 15.715 63.666 1.00 65.69 164 SER A N 1
ATOM 1296 C CA . SER A 1 164 ? -7.075 16.733 63.230 1.00 65.69 164 SER A CA 1
ATOM 1297 C C . SER A 1 164 ? -7.134 18.048 64.019 1.00 65.69 164 SER A C 1
ATOM 1299 O O . SER A 1 164 ? -6.220 18.859 63.918 1.00 65.69 164 SER A O 1
ATOM 1301 N N . PHE A 1 165 ? -8.199 18.265 64.800 1.00 59.69 165 PHE A N 1
ATOM 1302 C CA . PHE A 1 165 ? -8.371 19.424 65.688 1.00 59.69 165 PHE A CA 1
ATOM 1303 C C . PHE A 1 165 ? -7.918 19.159 67.139 1.00 59.69 165 PHE A C 1
ATOM 1305 O O . PHE A 1 165 ? -8.029 20.055 67.978 1.00 59.69 165 PHE A O 1
ATOM 1312 N N . GLN A 1 166 ? -7.449 17.944 67.451 1.00 56.78 166 GLN A N 1
ATOM 1313 C CA . GLN A 1 166 ? -6.965 17.546 68.783 1.00 56.78 166 GLN A CA 1
ATOM 1314 C C . GLN A 1 166 ? -5.427 17.499 68.917 1.00 56.78 166 GLN A C 1
ATOM 1316 O O . GLN A 1 166 ? -4.949 17.178 70.007 1.00 56.78 166 GLN A O 1
ATOM 1321 N N . ASP A 1 167 ? -4.683 17.869 67.868 1.00 48.12 167 ASP A N 1
ATOM 1322 C CA . ASP A 1 167 ? -3.229 18.135 67.887 1.00 48.12 167 ASP A CA 1
ATOM 1323 C C . ASP A 1 167 ? -2.935 19.648 67.954 1.00 48.12 167 ASP A C 1
ATOM 1325 O O . ASP A 1 167 ? -1.917 20.032 68.582 1.00 48.12 167 ASP A O 1
#

Secondary structure (DSSP, 8-state):
------PPPPHHHHHHHHHHHHHHHHSS-----HHHHHTT-GGG----TTT-SS-HHHHHTT---------HHHHHHHHHHHHHHHHHHHHHHHHHHHHHHHHHHHHHHHHHHHHHHHHHHHHHHHHHHHHHHHHHHT-SSHHHHHHHHHHHHHHHHHHHHHHHT--

Foldseek 3Di:
DDPDDDDDDDLLVQLLLLVVLCCVQPVWPQQAFPVCVVVVNSVQQTDDSVPDSGGPVCVVVVHDGPSRHDGSVVSVVVSVVVVVVVVVVVVVVVVVVVVVVVVVVVVVVVVVVVVVVVVVVVVVVVCVVLVVVCVVVVHDDSVVVVVVVVVVVVVVVVVVVVVVVVD